Protein AF-A0A399YGB7-F1 (afdb_monomer)

Radius of gyration: 20.6 Å; Cα contacts (8 Å, |Δi|>4): 171; chains: 1; bounding box: 49×47×45 Å

Nearest PDB structures (foldseek):
  8xl0-assembly1_F  TM=8.457E-01  e=8.948E-04  Homo sapiens
  8xl2-assembly1_C  TM=8.527E-01  e=9.476E-04  Homo sapiens
  8xl2-assembly1_B  TM=8.527E-01  e=9.476E-04  Homo sapiens
  8xl0-assembly1_E  TM=8.367E-01  e=2.983E-03  Homo sapiens
  8xl0-assembly1_A  TM=8.367E-01  e=2.983E-03  Homo sapiens

pLDDT: mean 73.12, std 15.47, range [35.78, 93.06]

Secondary structure (DSSP, 8-state):
-EEEEEETTEEEEEEEEEETTEEEEEETTEEEEEEEEEEETTEEEEEETTEEEEEEEEEETTEEEEEETTEEEEEEEE-SS------S--------S----SS----------

Structure (mmCIF, N/CA/C/O backbone):
data_AF-A0A399YGB7-F1
#
_entry.id   AF-A0A399YGB7-F1
#
loop_
_atom_site.group_PDB
_atom_site.id
_atom_site.type_symbol
_atom_site.label_atom_id
_atom_site.label_alt_id
_atom_site.label_comp_id
_atom_site.label_asym_id
_atom_site.label_entity_id
_atom_site.label_seq_id
_atom_site.pdbx_PDB_ins_code
_atom_site.Cartn_x
_atom_site.Cartn_y
_atom_site.Cartn_z
_atom_site.occupancy
_atom_site.B_iso_or_equiv
_atom_site.auth_seq_id
_atom_site.auth_comp_id
_atom_site.auth_asym_id
_atom_site.auth_atom_id
_atom_site.pdbx_PDB_model_num
ATOM 1 N N . MET A 1 1 ? -5.957 16.908 4.161 1.00 64.44 1 MET A N 1
ATOM 2 C CA . MET A 1 1 ? -5.196 16.649 2.911 1.00 64.44 1 MET A CA 1
ATOM 3 C C . MET A 1 1 ? -5.975 15.667 2.046 1.00 64.44 1 MET A C 1
ATOM 5 O O . MET A 1 1 ? -6.398 14.648 2.562 1.00 64.44 1 MET A O 1
ATOM 9 N N .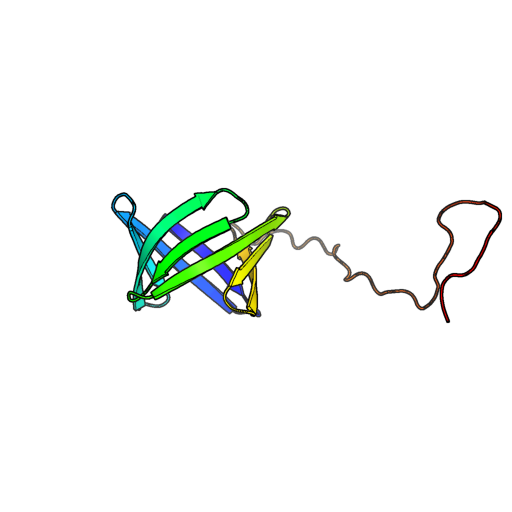 LYS A 1 2 ? -6.180 15.945 0.753 1.00 66.38 2 LYS A N 1
ATOM 10 C CA . LYS A 1 2 ? -6.939 15.067 -0.159 1.00 66.38 2 LYS A CA 1
ATOM 11 C C . LYS A 1 2 ? -5.980 14.224 -1.006 1.00 66.38 2 LYS A C 1
ATOM 13 O O . LYS A 1 2 ? -5.057 14.769 -1.608 1.00 66.38 2 LYS A O 1
ATOM 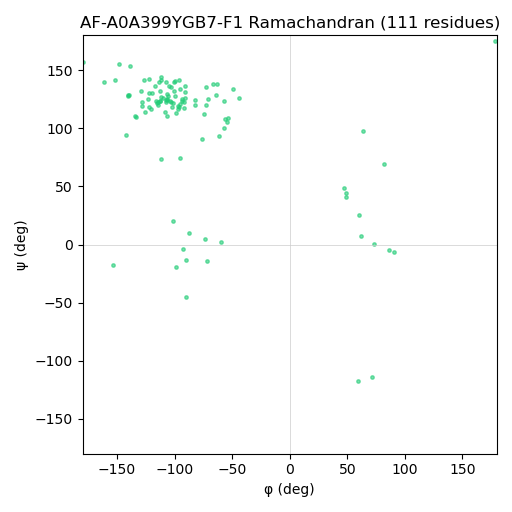18 N N . LEU A 1 3 ? -6.176 12.911 -1.028 1.00 70.06 3 LEU A N 1
ATOM 19 C CA . LEU A 1 3 ? -5.373 11.936 -1.764 1.00 70.06 3 LEU A CA 1
ATOM 20 C C . LEU A 1 3 ? -6.276 11.163 -2.725 1.00 70.06 3 LEU A C 1
ATOM 22 O O . LEU A 1 3 ? -7.410 10.845 -2.385 1.00 70.06 3 LEU A O 1
ATOM 26 N N . VAL A 1 4 ? -5.778 10.852 -3.918 1.00 69.31 4 VAL A N 1
ATOM 27 C CA . VAL A 1 4 ? -6.509 10.051 -4.905 1.00 69.31 4 VAL A CA 1
ATOM 28 C C . VAL A 1 4 ? -5.647 8.849 -5.262 1.00 69.31 4 VAL A C 1
ATOM 30 O O . VAL A 1 4 ? -4.478 9.006 -5.624 1.00 69.31 4 VAL A O 1
ATOM 33 N N . TYR A 1 5 ? -6.209 7.653 -5.122 1.00 67.62 5 TYR A N 1
ATOM 34 C CA . TYR A 1 5 ? -5.539 6.399 -5.453 1.00 67.62 5 TYR A CA 1
ATOM 35 C C . TYR A 1 5 ? -6.397 5.573 -6.400 1.00 67.62 5 TYR A C 1
ATOM 37 O O . TYR A 1 5 ? -7.616 5.525 -6.257 1.00 67.62 5 TYR A O 1
ATOM 45 N N . ALA A 1 6 ? -5.752 4.905 -7.352 1.00 68.12 6 ALA A N 1
ATOM 46 C CA . ALA A 1 6 ? -6.396 3.918 -8.206 1.00 68.12 6 ALA A CA 1
ATOM 47 C C . ALA A 1 6 ?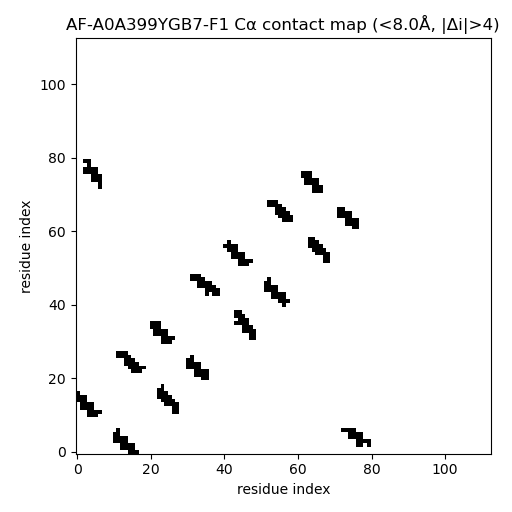 -6.084 2.501 -7.701 1.00 68.12 6 ALA A C 1
ATOM 49 O O . ALA A 1 6 ? -4.925 2.182 -7.423 1.00 68.12 6 ALA A O 1
ATOM 50 N N . HIS A 1 7 ? -7.118 1.663 -7.594 1.00 66.88 7 HIS A N 1
ATOM 51 C CA . HIS A 1 7 ? -7.029 0.238 -7.267 1.00 66.88 7 HIS A CA 1
ATOM 52 C C . HIS A 1 7 ? -8.047 -0.532 -8.122 1.00 66.88 7 HIS A C 1
ATOM 54 O O . HIS A 1 7 ? -9.217 -0.158 -8.157 1.00 66.88 7 HIS A O 1
ATOM 60 N N . ASN A 1 8 ? -7.619 -1.584 -8.831 1.00 63.94 8 ASN A N 1
ATOM 61 C CA . ASN A 1 8 ? -8.470 -2.398 -9.720 1.00 63.94 8 ASN A CA 1
ATOM 62 C C . ASN A 1 8 ? -9.360 -1.574 -10.680 1.00 63.94 8 ASN A C 1
ATOM 64 O O . ASN A 1 8 ? -10.563 -1.801 -10.768 1.00 63.94 8 ASN A O 1
ATOM 68 N N . ALA A 1 9 ? -8.776 -0.587 -11.371 1.00 65.19 9 ALA A N 1
ATOM 69 C CA . ALA A 1 9 ? -9.470 0.345 -12.278 1.00 65.19 9 ALA A CA 1
ATOM 70 C C . ALA A 1 9 ? -10.548 1.248 -11.631 1.00 65.19 9 ALA A C 1
ATOM 72 O O . ALA A 1 9 ? -11.220 2.003 -12.330 1.00 65.19 9 ALA A O 1
ATOM 73 N N . GLN A 1 10 ? -10.674 1.244 -10.301 1.00 66.12 10 GLN A N 1
ATOM 74 C CA . GLN A 1 10 ? -11.541 2.151 -9.555 1.00 66.12 10 GLN A CA 1
ATOM 75 C C . GLN A 1 10 ? -10.713 3.235 -8.865 1.00 66.12 10 GLN A C 1
ATOM 77 O O . GLN A 1 10 ? -9.651 2.973 -8.296 1.00 66.12 10 GLN A O 1
ATOM 82 N N . THR A 1 11 ? -11.193 4.475 -8.937 1.00 69.81 11 THR A N 1
ATOM 83 C CA . THR A 1 11 ? -10.535 5.628 -8.318 1.00 69.81 11 THR A CA 1
ATOM 84 C C . THR A 1 11 ? -11.169 5.921 -6.967 1.00 69.81 11 THR A C 1
ATOM 86 O O . THR A 1 11 ? -12.349 6.252 -6.882 1.00 69.81 11 THR A O 1
ATOM 89 N N . TYR A 1 12 ? -10.363 5.843 -5.914 1.00 70.69 12 TYR A N 1
ATOM 90 C CA . TYR A 1 12 ? -10.749 6.143 -4.546 1.00 70.69 12 TYR A CA 1
ATOM 91 C C . TYR A 1 12 ? -10.197 7.509 -4.154 1.00 70.69 12 TYR A C 1
ATOM 93 O O . TYR A 1 12 ? -8.993 7.766 -4.218 1.00 70.69 12 TYR A O 1
ATOM 101 N N . THR A 1 13 ? -11.096 8.399 -3.746 1.00 71.75 13 THR A N 1
ATOM 102 C CA . THR A 1 13 ? -10.727 9.692 -3.171 1.00 71.75 13 THR A CA 1
ATOM 103 C C . THR A 1 13 ? -10.743 9.562 -1.658 1.00 71.75 13 THR A C 1
ATOM 105 O O . THR A 1 13 ? -11.790 9.284 -1.082 1.00 71.75 13 THR A O 1
ATOM 108 N N . LEU A 1 14 ? -9.590 9.775 -1.030 1.00 71.94 14 LEU A N 1
ATOM 109 C CA . LEU A 1 14 ? -9.430 9.771 0.416 1.00 71.94 14 LEU A CA 1
ATOM 110 C C . LEU A 1 14 ? -9.235 11.203 0.912 1.00 71.94 14 LEU A C 1
ATOM 112 O O . LEU A 1 14 ? -8.315 11.903 0.473 1.00 71.94 14 LEU A O 1
ATOM 116 N N . ALA A 1 15 ? -10.071 11.644 1.845 1.00 70.94 15 ALA A N 1
ATOM 117 C CA . ALA A 1 15 ? -9.774 12.827 2.641 1.00 70.94 15 ALA A CA 1
ATOM 118 C C . ALA A 1 15 ? -9.059 12.375 3.917 1.00 70.94 15 ALA A C 1
ATOM 120 O O . ALA A 1 15 ? -9.598 11.597 4.690 1.00 70.94 15 ALA A O 1
ATOM 121 N N . LEU A 1 16 ? -7.817 12.817 4.093 1.00 72.06 16 LEU A N 1
ATOM 122 C CA . LEU A 1 16 ? -6.980 12.495 5.240 1.00 72.06 16 LEU A CA 1
ATOM 123 C C . LEU A 1 16 ? -6.842 13.729 6.129 1.00 72.06 16 LEU A C 1
ATOM 125 O O . LEU A 1 16 ? -6.207 14.711 5.729 1.00 72.06 16 LEU A O 1
ATOM 129 N N . GLU A 1 17 ? -7.381 13.679 7.334 1.00 72.31 17 GLU A N 1
ATOM 130 C CA . GLU A 1 17 ? -7.159 14.686 8.365 1.00 72.31 17 GLU A CA 1
ATOM 131 C C . GLU A 1 17 ? -6.234 14.118 9.435 1.00 72.31 17 GLU A C 1
ATOM 133 O O . GLU A 1 17 ? -6.411 13.002 9.919 1.00 72.31 17 GLU A O 1
ATOM 138 N N . ARG A 1 18 ? -5.178 14.864 9.764 1.00 69.31 18 ARG A N 1
ATOM 139 C CA . ARG A 1 18 ? -4.223 14.455 10.791 1.00 69.31 18 ARG A CA 1
ATOM 140 C C . ARG A 1 18 ? -4.599 15.139 12.099 1.00 69.31 18 ARG A C 1
ATOM 142 O O . ARG A 1 18 ? -4.500 16.358 12.195 1.00 69.31 18 ARG A O 1
ATOM 149 N N . ALA A 1 19 ? -4.959 14.348 13.100 1.00 68.38 19 ALA A N 1
ATOM 150 C CA . ALA A 1 19 ? -5.227 14.770 14.468 1.00 68.38 19 ALA A CA 1
ATOM 151 C C . ALA A 1 19 ? -4.123 14.218 15.392 1.00 68.38 19 ALA A C 1
ATOM 153 O O . ALA A 1 19 ? -4.312 13.240 16.119 1.00 68.38 19 ALA A O 1
ATOM 154 N N . GLY A 1 20 ? -2.928 14.818 15.316 1.00 69.94 20 GLY A N 1
ATOM 155 C CA . GLY A 1 20 ? -1.735 14.356 16.042 1.00 69.94 20 GLY A CA 1
ATOM 156 C C . GLY A 1 20 ? -1.172 13.049 15.470 1.00 69.94 20 GLY A C 1
ATOM 157 O O . GLY A 1 20 ? -0.710 13.027 14.323 1.00 69.94 20 GLY A O 1
ATOM 158 N N . ASP A 1 21 ? -1.233 11.976 16.265 1.00 66.12 21 ASP A N 1
ATOM 159 C CA . ASP A 1 21 ? -0.848 10.601 15.881 1.00 66.12 21 ASP A CA 1
ATOM 160 C C . ASP A 1 21 ? -2.029 9.774 15.343 1.00 66.12 21 ASP A C 1
ATOM 162 O O . ASP A 1 21 ? -1.873 8.637 14.888 1.00 66.12 21 ASP A O 1
ATOM 166 N N . ASN A 1 22 ? -3.227 10.364 15.375 1.00 68.44 22 ASN A N 1
ATOM 167 C CA . ASN A 1 22 ? -4.422 9.808 14.769 1.00 68.44 22 ASN A CA 1
ATOM 168 C C . ASN A 1 22 ? -4.628 10.406 13.377 1.00 68.44 22 ASN A C 1
ATOM 170 O O . ASN A 1 22 ? -4.426 11.598 13.144 1.00 68.44 22 ASN A O 1
ATOM 174 N N . PHE A 1 23 ? -5.079 9.564 12.463 1.00 75.62 23 PHE A N 1
ATOM 175 C CA . PHE A 1 23 ? -5.501 9.925 11.126 1.00 75.62 23 PHE A CA 1
ATOM 176 C C . PHE A 1 23 ? -6.987 9.617 10.997 1.00 75.62 23 PHE A C 1
ATOM 178 O O . PHE A 1 23 ? -7.421 8.484 11.204 1.00 75.62 23 PHE A O 1
ATOM 185 N N . GLU A 1 24 ? -7.770 10.625 10.650 1.00 74.88 24 GLU A N 1
ATOM 186 C CA . GLU A 1 24 ? -9.140 10.432 10.200 1.00 74.88 24 GLU A CA 1
ATOM 187 C C . GLU A 1 24 ? -9.127 10.340 8.678 1.00 74.88 24 GLU A C 1
ATOM 189 O O . GLU A 1 24 ? -8.583 11.200 7.982 1.00 74.88 24 GLU A O 1
ATOM 194 N N . ILE A 1 25 ? -9.654 9.234 8.170 1.00 77.69 25 ILE A N 1
ATOM 195 C CA . ILE A 1 25 ? -9.711 8.912 6.753 1.00 77.69 25 ILE A CA 1
ATOM 196 C C . ILE A 1 25 ? -11.182 8.893 6.360 1.00 77.69 25 ILE A C 1
ATOM 198 O O . ILE A 1 25 ? -11.942 8.091 6.887 1.00 77.69 25 ILE A O 1
ATOM 202 N N . GLU A 1 26 ? -11.593 9.737 5.425 1.00 71.06 26 GLU A N 1
ATOM 203 C CA . GLU A 1 26 ? -12.921 9.661 4.821 1.00 71.06 26 GLU A CA 1
ATOM 204 C C . GLU A 1 26 ? -12.810 9.058 3.417 1.00 71.06 26 GLU A C 1
ATOM 206 O O . GLU A 1 26 ? -12.064 9.572 2.575 1.00 71.06 26 GLU A O 1
ATOM 211 N N . ILE A 1 27 ? -13.532 7.962 3.168 1.00 72.25 27 ILE A N 1
ATOM 212 C CA . ILE A 1 27 ? -13.596 7.271 1.873 1.00 72.25 27 ILE A CA 1
ATOM 213 C C . ILE A 1 27 ? -15.069 7.156 1.483 1.00 72.25 27 ILE A C 1
ATOM 215 O O . ILE A 1 27 ? -15.837 6.480 2.155 1.00 72.25 27 ILE A O 1
ATOM 219 N N . GLY A 1 28 ? -15.487 7.830 0.408 1.00 65.44 28 GLY A N 1
ATOM 220 C CA . GLY A 1 28 ? -16.866 7.720 -0.094 1.00 65.44 28 GLY A CA 1
ATOM 221 C C . GLY A 1 28 ? -17.959 8.155 0.898 1.00 65.44 28 GLY A C 1
ATOM 222 O O . GLY A 1 28 ? -19.080 7.673 0.795 1.00 65.44 28 GLY A O 1
ATOM 223 N N . GLY A 1 29 ? -17.639 9.041 1.851 1.00 68.50 29 GLY A N 1
ATOM 224 C CA . GLY A 1 29 ? -18.546 9.491 2.917 1.00 68.50 29 GLY A CA 1
ATOM 225 C C . GLY A 1 29 ? -18.494 8.650 4.198 1.00 68.50 29 GLY A C 1
ATOM 226 O O . GLY A 1 29 ? -19.092 9.034 5.202 1.00 68.50 29 GLY A O 1
ATOM 227 N N . GLU A 1 30 ? -17.756 7.538 4.205 1.00 72.50 30 GLU A N 1
ATOM 228 C CA . GLU A 1 30 ? -17.516 6.736 5.403 1.00 72.50 30 GLU A CA 1
ATOM 229 C C . GLU A 1 30 ? -16.244 7.217 6.110 1.00 72.50 30 GLU A C 1
ATOM 231 O O . GLU A 1 30 ? -15.175 7.318 5.500 1.00 72.50 30 GLU A O 1
ATOM 236 N N . ARG A 1 31 ? -16.360 7.535 7.405 1.00 76.25 31 ARG A N 1
ATOM 237 C CA . ARG A 1 31 ? -15.242 8.002 8.232 1.00 76.25 31 ARG A CA 1
ATOM 238 C C . ARG A 1 31 ? -14.622 6.845 8.999 1.00 76.25 31 ARG A C 1
ATOM 240 O O . ARG A 1 31 ? -15.263 6.198 9.820 1.00 76.25 31 ARG A O 1
ATOM 247 N N . ALA A 1 32 ? -13.339 6.639 8.760 1.00 78.38 32 ALA A N 1
ATOM 248 C CA . ALA A 1 32 ? -12.490 5.644 9.380 1.00 78.38 32 ALA A CA 1
ATOM 249 C C . ALA A 1 32 ? -11.438 6.338 10.251 1.00 78.38 32 ALA A C 1
ATOM 251 O O . ALA A 1 32 ? -10.646 7.144 9.763 1.00 78.38 32 ALA A O 1
ATOM 252 N N . ARG A 1 33 ? -11.382 5.995 11.541 1.00 79.56 33 ARG A N 1
ATOM 253 C CA . ARG A 1 33 ? -10.306 6.452 12.427 1.00 79.56 33 ARG A CA 1
ATOM 254 C C . ARG A 1 33 ? -9.180 5.425 12.435 1.00 79.56 33 ARG A C 1
ATOM 256 O O . ARG A 1 33 ? -9.397 4.261 12.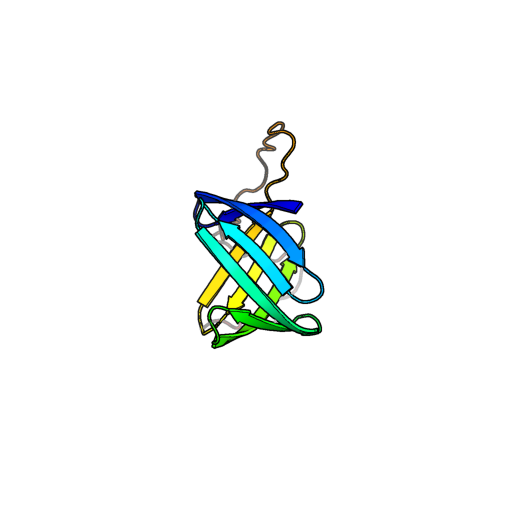772 1.00 79.56 33 ARG A O 1
ATOM 263 N N . VAL A 1 34 ? -7.984 5.870 12.074 1.00 84.56 34 VAL A N 1
ATOM 264 C CA . VAL A 1 34 ? -6.761 5.068 12.050 1.00 84.56 34 VAL A CA 1
ATOM 265 C C . VAL A 1 34 ? -5.746 5.690 12.997 1.00 84.56 34 VAL A C 1
ATOM 267 O O . VAL A 1 34 ? -5.484 6.885 12.927 1.00 84.56 34 VAL A O 1
ATOM 270 N N . GLN A 1 35 ? -5.142 4.899 13.874 1.00 86.06 35 GLN A N 1
ATOM 271 C CA . GLN A 1 35 ? -4.058 5.365 14.740 1.00 86.06 35 GLN A CA 1
ATOM 272 C C . GLN A 1 35 ? -2.758 4.695 14.326 1.00 86.06 35 GLN A C 1
ATOM 274 O O . GLN A 1 35 ? -2.690 3.469 14.245 1.00 86.06 35 GLN A O 1
ATOM 279 N N . VAL A 1 36 ? -1.710 5.479 14.080 1.00 86.06 36 VAL A N 1
ATOM 280 C CA . VAL A 1 36 ? -0.388 4.910 13.802 1.00 86.06 36 VAL A CA 1
ATOM 281 C C . VAL A 1 36 ? 0.278 4.578 15.132 1.00 86.06 36 VAL A C 1
ATOM 283 O O . VAL A 1 36 ? 0.472 5.452 15.968 1.00 86.06 36 VAL A O 1
ATOM 286 N N . ILE A 1 37 ? 0.609 3.302 15.330 1.00 88.50 37 ILE A N 1
ATOM 287 C CA . ILE A 1 37 ? 1.270 2.806 16.546 1.00 88.50 37 ILE A CA 1
ATOM 288 C C . ILE A 1 37 ? 2.786 2.867 16.370 1.00 88.50 37 ILE A C 1
ATOM 290 O O . ILE A 1 37 ? 3.505 3.299 17.265 1.00 88.50 37 ILE A O 1
ATOM 294 N N . ALA A 1 38 ? 3.283 2.425 15.213 1.00 85.44 38 ALA A N 1
ATOM 295 C CA . ALA A 1 38 ? 4.703 2.457 14.896 1.00 85.44 38 ALA A CA 1
ATOM 296 C C . ALA A 1 38 ? 4.922 2.565 13.388 1.00 85.44 38 ALA A C 1
ATOM 298 O O . ALA A 1 38 ? 4.233 1.922 12.594 1.00 85.44 38 ALA A O 1
ATOM 299 N N . PHE A 1 39 ? 5.929 3.337 12.992 1.00 84.94 39 PHE A N 1
ATOM 300 C CA . PHE A 1 39 ? 6.340 3.463 11.602 1.00 84.94 39 PHE A CA 1
ATOM 301 C C . PHE A 1 39 ? 7.859 3.345 11.501 1.00 84.94 39 PHE A C 1
ATOM 303 O O . PHE A 1 39 ? 8.591 4.227 11.944 1.00 84.94 39 PHE A O 1
ATOM 310 N N . ALA A 1 40 ? 8.320 2.235 10.930 1.00 85.00 40 ALA A N 1
ATOM 311 C CA . ALA A 1 40 ? 9.728 1.935 10.710 1.00 85.00 40 ALA A CA 1
ATOM 312 C C . ALA A 1 40 ? 9.855 1.233 9.352 1.00 85.00 40 ALA A C 1
ATOM 314 O O . ALA A 1 40 ? 9.651 0.019 9.283 1.00 85.00 40 ALA A O 1
ATOM 315 N N . PRO A 1 41 ? 10.129 1.971 8.259 1.00 79.75 41 PRO A N 1
ATOM 316 C CA . PRO A 1 41 ? 10.145 1.413 6.912 1.00 79.75 41 PRO A CA 1
ATOM 317 C C . PRO A 1 41 ? 10.984 0.125 6.813 1.00 79.75 41 PRO A C 1
ATOM 319 O O . PRO A 1 41 ? 12.100 0.095 7.331 1.00 79.75 41 PRO A O 1
ATOM 322 N N . PRO A 1 42 ? 10.476 -0.939 6.159 1.00 84.31 42 PRO A N 1
ATOM 323 C CA . PRO A 1 42 ? 9.234 -1.002 5.375 1.00 84.31 42 PRO A CA 1
ATOM 324 C C . PRO A 1 42 ? 7.968 -1.347 6.190 1.00 84.31 42 PRO A C 1
ATOM 326 O O . PRO A 1 42 ? 6.928 -1.631 5.602 1.00 84.31 42 PRO A O 1
ATOM 329 N N . ARG A 1 43 ? 8.029 -1.368 7.525 1.00 90.81 43 ARG A N 1
ATOM 330 C CA . ARG A 1 43 ? 6.939 -1.787 8.417 1.00 90.81 43 ARG A CA 1
ATOM 331 C C . ARG A 1 43 ? 6.100 -0.604 8.914 1.00 90.81 43 ARG A C 1
ATOM 333 O O . ARG A 1 43 ? 6.630 0.401 9.389 1.00 90.81 43 ARG A O 1
ATOM 340 N N . LEU A 1 44 ? 4.781 -0.755 8.861 1.00 89.12 44 LEU A N 1
ATOM 341 C CA . LEU A 1 44 ? 3.795 0.177 9.402 1.00 89.12 44 LEU A CA 1
ATOM 342 C C . LEU A 1 44 ? 2.819 -0.603 10.287 1.00 89.12 44 LEU A C 1
ATOM 344 O O . LEU A 1 44 ? 2.114 -1.483 9.803 1.00 89.12 44 LEU A O 1
ATOM 348 N N . VAL A 1 45 ? 2.756 -0.259 11.570 1.00 89.44 45 VAL A N 1
ATOM 349 C CA . VAL A 1 45 ? 1.796 -0.824 12.521 1.00 89.44 45 VAL A CA 1
ATOM 350 C C . VAL A 1 45 ? 0.755 0.238 12.838 1.00 89.44 45 VAL A C 1
ATOM 352 O O . VAL A 1 45 ? 1.094 1.331 13.298 1.00 89.44 45 VAL A O 1
ATOM 355 N N . PHE A 1 46 ? -0.512 -0.077 12.601 1.00 89.31 46 PHE A N 1
ATOM 356 C CA . PHE A 1 46 ? -1.622 0.840 12.842 1.00 89.31 46 PHE A CA 1
ATOM 357 C C . PHE A 1 46 ? -2.810 0.116 13.468 1.00 89.31 46 PHE A C 1
ATOM 359 O O . PHE A 1 46 ? -2.975 -1.087 13.280 1.00 89.31 46 PHE A O 1
ATOM 366 N N . SER A 1 47 ? -3.644 0.840 14.211 1.00 88.88 47 SER A N 1
ATOM 367 C CA . SER A 1 47 ? -4.950 0.346 14.636 1.00 88.88 47 SER A CA 1
ATOM 368 C C . SER A 1 47 ? -6.057 0.921 13.759 1.00 88.88 47 SER A C 1
ATOM 370 O O . SER A 1 47 ? -6.031 2.092 13.378 1.00 88.88 47 SER A O 1
ATOM 372 N N . TYR A 1 48 ? -7.026 0.079 13.424 1.00 84.75 48 TYR A N 1
ATOM 373 C CA . TYR A 1 48 ? -8.242 0.443 12.709 1.00 84.75 48 TYR A CA 1
ATOM 374 C C . TYR A 1 48 ? -9.413 -0.343 13.309 1.00 84.75 48 TYR A C 1
ATOM 376 O O . TYR A 1 48 ? -9.316 -1.558 13.491 1.00 84.75 48 TYR A O 1
ATOM 384 N N . ASN A 1 49 ? -10.495 0.350 13.681 1.00 83.19 49 ASN A N 1
ATOM 385 C CA . ASN A 1 49 ? -11.651 -0.230 14.387 1.00 83.19 49 ASN A CA 1
ATOM 386 C C . ASN A 1 49 ? -11.261 -1.089 15.611 1.00 83.19 49 ASN A C 1
ATOM 388 O O . ASN A 1 49 ? -11.797 -2.174 15.827 1.00 83.19 49 ASN A O 1
ATOM 392 N N . GLY A 1 50 ? -10.271 -0.633 16.387 1.00 83.06 50 GLY A N 1
ATOM 393 C CA . GLY A 1 50 ? -9.777 -1.339 17.577 1.00 83.06 50 GLY A CA 1
ATOM 394 C C . GLY A 1 50 ? -8.932 -2.590 17.297 1.00 83.06 50 GLY A C 1
ATOM 395 O O . GLY A 1 50 ? -8.460 -3.220 18.239 1.00 83.06 50 GLY A O 1
ATOM 396 N N . LYS A 1 51 ? -8.700 -2.952 16.028 1.00 86.31 51 LYS A N 1
ATOM 397 C CA . LYS A 1 51 ? -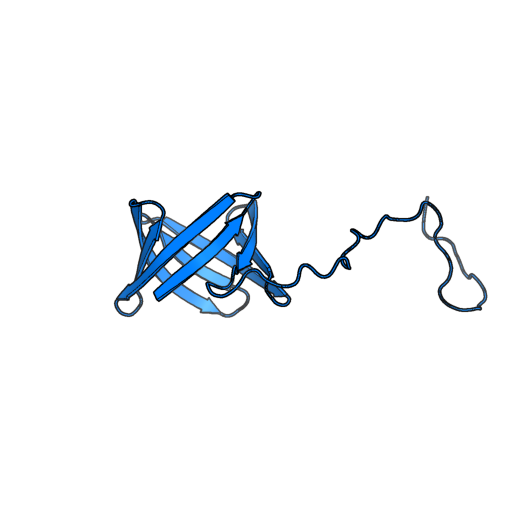7.812 -4.053 15.631 1.00 86.31 51 LYS A CA 1
ATOM 398 C C . LYS A 1 51 ? -6.459 -3.513 15.193 1.00 86.31 51 LYS A C 1
ATOM 400 O O . LYS A 1 51 ? -6.397 -2.496 14.510 1.00 86.31 51 LYS A O 1
ATOM 405 N N . ILE A 1 52 ? -5.387 -4.207 15.565 1.00 90.25 52 ILE A N 1
ATOM 406 C CA . ILE A 1 52 ? -4.019 -3.861 15.166 1.00 90.25 52 ILE A CA 1
ATOM 407 C C . ILE A 1 52 ? -3.673 -4.597 13.872 1.00 90.25 52 ILE A C 1
ATOM 409 O O . ILE A 1 52 ? -3.857 -5.809 13.763 1.00 90.25 52 ILE A O 1
ATOM 413 N N . PHE A 1 53 ? -3.145 -3.854 12.909 1.00 88.94 53 PHE A N 1
ATOM 414 C CA . PHE A 1 53 ? -2.684 -4.348 11.623 1.00 88.94 53 PHE A CA 1
ATOM 415 C C . PHE A 1 53 ? -1.1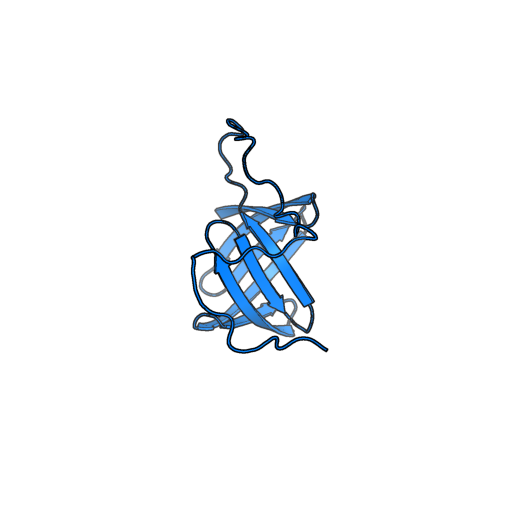81 -4.101 11.487 1.00 88.94 53 PHE A C 1
ATOM 417 O O . PHE A 1 53 ? -0.682 -3.023 11.812 1.00 88.94 53 PHE A O 1
ATOM 424 N N . ASP A 1 54 ? -0.469 -5.114 10.993 1.00 91.38 54 ASP A N 1
ATOM 425 C CA . ASP A 1 54 ? 0.943 -5.037 10.619 1.00 91.38 54 ASP A CA 1
ATOM 426 C C . ASP A 1 54 ? 1.033 -5.044 9.092 1.00 91.38 54 ASP A C 1
ATOM 428 O O . ASP A 1 54 ? 0.690 -6.035 8.439 1.00 91.38 54 ASP A O 1
ATOM 432 N N . ALA A 1 55 ? 1.427 -3.906 8.532 1.00 90.12 55 ALA A N 1
ATOM 433 C CA . ALA A 1 55 ? 1.556 -3.695 7.105 1.00 90.12 55 ALA A CA 1
ATOM 434 C C . ALA A 1 55 ? 3.023 -3.629 6.693 1.00 90.12 55 ALA A C 1
ATOM 436 O O . ALA A 1 55 ? 3.847 -2.974 7.338 1.00 90.12 55 ALA A O 1
ATOM 437 N N . ARG A 1 56 ? 3.336 -4.234 5.547 1.00 90.44 56 ARG A N 1
ATOM 438 C CA . ARG A 1 56 ? 4.607 -4.014 4.849 1.00 90.44 56 ARG A CA 1
ATOM 439 C C . ARG A 1 56 ? 4.363 -3.170 3.616 1.00 90.44 56 ARG A C 1
ATOM 441 O O . ARG A 1 56 ? 3.538 -3.527 2.779 1.00 90.44 56 ARG A O 1
ATOM 448 N N . VAL A 1 57 ? 5.084 -2.063 3.511 1.00 88.69 57 VAL A N 1
ATOM 449 C CA . VAL A 1 57 ? 4.949 -1.102 2.421 1.00 88.69 57 VAL A CA 1
ATOM 450 C C . VAL A 1 57 ? 6.237 -1.076 1.612 1.00 88.69 57 VAL A C 1
ATOM 452 O O . VAL A 1 57 ? 7.308 -0.769 2.135 1.00 88.69 57 VAL A O 1
ATOM 455 N N . ALA A 1 58 ? 6.121 -1.365 0.322 1.00 86.81 58 ALA A N 1
ATOM 456 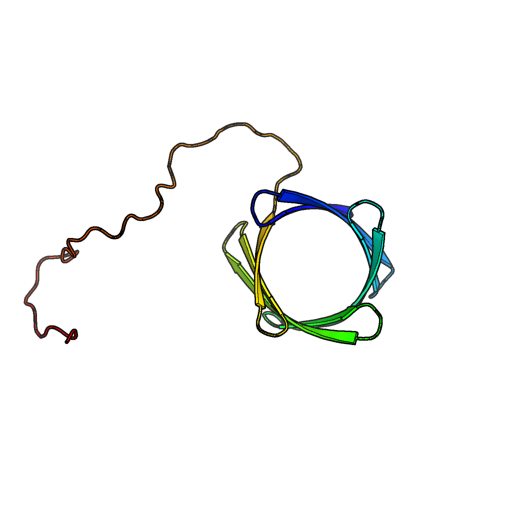C CA . ALA A 1 58 ? 7.178 -1.169 -0.659 1.00 86.81 58 ALA A CA 1
ATOM 457 C C . ALA A 1 58 ? 6.771 -0.058 -1.631 1.00 86.81 58 ALA A C 1
ATOM 459 O O . ALA A 1 58 ? 5.600 0.074 -1.988 1.00 86.81 58 ALA A O 1
ATOM 460 N N . ARG A 1 59 ? 7.736 0.747 -2.078 1.00 84.62 59 ARG A N 1
ATOM 461 C CA . ARG A 1 59 ? 7.495 1.848 -3.016 1.00 84.62 59 ARG A CA 1
ATOM 462 C C . ARG A 1 59 ? 8.465 1.765 -4.185 1.00 84.62 59 ARG A C 1
ATOM 464 O O . ARG A 1 59 ? 9.669 1.682 -3.969 1.00 84.62 59 ARG A O 1
ATOM 471 N N . ALA A 1 60 ? 7.943 1.880 -5.405 1.00 80.00 60 ALA A N 1
ATOM 472 C CA . ALA A 1 60 ? 8.738 2.128 -6.605 1.00 80.00 60 ALA A CA 1
ATOM 473 C C . ALA A 1 60 ? 8.063 3.226 -7.440 1.00 80.00 60 ALA A C 1
ATOM 475 O O . ALA A 1 60 ? 6.970 3.050 -7.981 1.00 80.00 60 ALA A O 1
ATOM 476 N N . GLY A 1 61 ? 8.697 4.400 -7.509 1.00 80.88 61 GLY A N 1
ATOM 477 C CA . GLY A 1 61 ? 8.142 5.569 -8.196 1.00 80.88 61 GLY A CA 1
ATOM 478 C C . GLY A 1 61 ? 6.789 6.016 -7.617 1.00 80.88 61 GLY A C 1
ATOM 479 O O . GLY A 1 61 ? 6.705 6.432 -6.453 1.00 80.88 61 GLY A O 1
ATOM 480 N N . LYS A 1 62 ? 5.740 5.954 -8.453 1.00 77.00 62 LYS A N 1
ATOM 481 C CA . LYS A 1 62 ? 4.344 6.312 -8.120 1.00 77.00 62 LYS A CA 1
ATOM 482 C C . LYS A 1 62 ? 3.518 5.134 -7.579 1.00 77.00 62 LYS A C 1
ATOM 484 O O . LYS A 1 62 ? 2.452 5.359 -7.000 1.00 77.00 62 LYS A O 1
ATOM 489 N N . LYS A 1 63 ? 4.023 3.903 -7.721 1.00 80.12 63 LYS A N 1
ATOM 490 C CA . LYS A 1 63 ? 3.369 2.680 -7.247 1.00 80.12 63 LYS A CA 1
ATOM 491 C C . LYS A 1 63 ? 3.809 2.343 -5.826 1.00 80.12 63 LYS A C 1
ATOM 493 O O . LYS A 1 63 ? 4.990 2.430 -5.479 1.00 80.12 63 LYS A O 1
ATOM 498 N N . HIS A 1 64 ? 2.833 1.966 -5.015 1.00 83.19 64 HIS A N 1
ATOM 499 C CA . HIS A 1 64 ? 3.005 1.494 -3.651 1.00 83.19 64 HIS A CA 1
ATOM 500 C C . HIS A 1 64 ? 2.388 0.103 -3.556 1.00 83.19 64 HIS A C 1
ATOM 502 O O . HIS A 1 64 ? 1.247 -0.093 -3.962 1.00 83.19 64 HIS A O 1
ATOM 508 N N . TRP A 1 65 ? 3.127 -0.852 -3.009 1.00 86.38 65 TRP A N 1
ATOM 509 C CA . TRP A 1 65 ? 2.596 -2.162 -2.661 1.00 86.38 65 TRP A CA 1
ATOM 510 C C . TRP A 1 65 ? 2.448 -2.233 -1.157 1.00 86.38 65 TRP A C 1
ATOM 512 O O . TRP A 1 65 ? 3.391 -1.939 -0.422 1.00 86.38 65 TRP A O 1
ATOM 522 N N . VAL A 1 66 ? 1.260 -2.610 -0.712 1.00 87.69 66 VAL A N 1
ATOM 523 C CA . VAL A 1 66 ? 0.918 -2.742 0.696 1.00 87.69 66 VAL A CA 1
ATOM 524 C C . VAL A 1 66 ? 0.506 -4.185 0.931 1.00 87.69 66 VAL A C 1
ATOM 526 O O 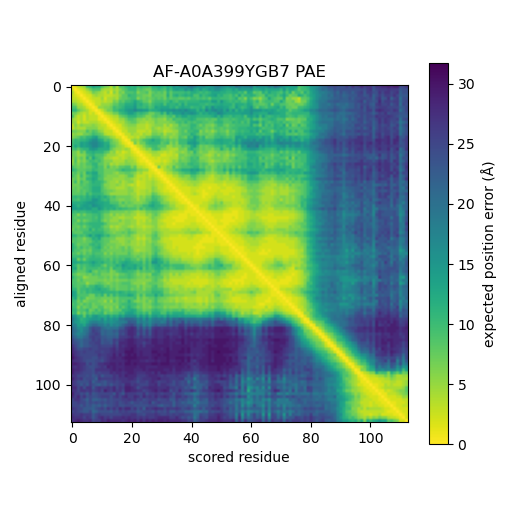. VAL A 1 66 ? -0.476 -4.651 0.364 1.00 87.69 66 VAL A O 1
ATOM 529 N N . TYR A 1 67 ? 1.266 -4.897 1.753 1.00 87.56 67 TYR A N 1
ATOM 530 C CA . TYR A 1 67 ? 0.931 -6.243 2.197 1.00 87.56 67 TYR A CA 1
ATOM 531 C C . TYR A 1 67 ? 0.366 -6.190 3.612 1.00 87.56 67 TYR A C 1
ATOM 533 O O . TYR A 1 67 ? 1.048 -5.715 4.523 1.00 87.56 67 TYR A O 1
ATOM 541 N N . ILE A 1 68 ? -0.861 -6.675 3.796 1.00 90.56 68 ILE A N 1
ATOM 542 C CA . ILE A 1 68 ? -1.561 -6.738 5.084 1.00 90.56 68 ILE A CA 1
ATOM 543 C C . ILE A 1 68 ? -2.292 -8.079 5.156 1.00 90.56 68 ILE A C 1
ATOM 545 O O . ILE A 1 68 ? -3.044 -8.421 4.249 1.00 90.56 68 ILE A O 1
ATOM 549 N N . GLN A 1 69 ? -2.092 -8.829 6.245 1.00 84.81 69 GLN A N 1
ATOM 550 C CA . GLN A 1 69 ? -2.865 -10.042 6.573 1.00 84.81 69 GLN A CA 1
ATOM 551 C C . GLN A 1 69 ? -3.016 -11.060 5.420 1.00 84.81 69 GLN A C 1
ATOM 553 O O . GLN A 1 69 ? -4.096 -11.595 5.191 1.00 84.81 69 GLN A O 1
ATOM 558 N N . GLY A 1 70 ? -1.937 -11.348 4.686 1.00 83.44 70 GLY A N 1
ATOM 559 C CA . GLY A 1 70 ? -1.961 -12.354 3.613 1.00 83.44 70 GLY A CA 1
ATOM 560 C C . GLY A 1 70 ? -2.419 -11.833 2.251 1.00 83.44 70 GLY A C 1
ATOM 561 O O . GLY A 1 70 ? -2.342 -12.571 1.274 1.00 83.44 70 GLY A O 1
ATOM 562 N N . ALA A 1 71 ? -2.835 -10.569 2.158 1.00 84.25 71 ALA A N 1
ATOM 563 C CA . ALA A 1 71 ? -3.217 -9.930 0.908 1.00 84.25 71 ALA A CA 1
ATOM 564 C C . ALA A 1 71 ? -2.219 -8.834 0.515 1.00 84.25 71 ALA A C 1
ATOM 566 O O . ALA A 1 71 ? -1.729 -8.079 1.359 1.00 84.25 71 ALA A O 1
ATOM 567 N N . THR A 1 72 ? -1.941 -8.736 -0.787 1.00 86.12 72 THR A N 1
ATOM 568 C CA . THR A 1 72 ? -1.108 -7.682 -1.377 1.00 86.12 72 THR A CA 1
ATOM 569 C C . THR A 1 72 ? -1.984 -6.752 -2.200 1.00 86.12 72 THR A C 1
ATOM 571 O O . THR A 1 72 ? -2.666 -7.189 -3.122 1.00 86.12 72 THR A O 1
ATOM 574 N N . PHE A 1 73 ? -1.910 -5.461 -1.902 1.00 82.38 73 PHE A N 1
ATOM 575 C CA . PHE A 1 73 ? -2.631 -4.404 -2.596 1.00 82.38 73 PHE A CA 1
ATOM 576 C C . PHE A 1 73 ? -1.639 -3.517 -3.341 1.00 82.38 73 PHE A C 1
ATOM 578 O O . PHE A 1 73 ? -0.636 -3.083 -2.771 1.00 82.38 73 PHE A O 1
ATOM 585 N N . ALA A 1 74 ? -1.916 -3.233 -4.612 1.00 81.25 74 ALA A N 1
ATOM 586 C CA . ALA A 1 74 ? -1.145 -2.285 -5.408 1.00 81.25 74 ALA A CA 1
ATOM 587 C C . ALA A 1 74 ? -1.915 -0.964 -5.508 1.00 81.25 74 ALA A C 1
ATOM 589 O O . ALA A 1 74 ? -3.027 -0.918 -6.026 1.00 81.25 74 ALA A O 1
ATOM 590 N N . LEU A 1 75 ? -1.317 0.108 -4.999 1.00 80.19 75 LEU A N 1
ATOM 591 C CA . LEU A 1 75 ? -1.874 1.452 -4.978 1.00 80.19 75 LEU A CA 1
ATOM 592 C C . LEU A 1 75 ? -1.044 2.349 -5.890 1.00 80.19 75 LEU A C 1
ATOM 594 O O . LEU A 1 75 ? 0.162 2.518 -5.694 1.00 80.19 75 LEU A O 1
ATOM 598 N N . GLU A 1 76 ? -1.693 2.974 -6.864 1.00 79.19 76 GLU A N 1
ATOM 599 C CA . GLU A 1 76 ? -1.067 3.992 -7.701 1.00 79.19 76 GLU A CA 1
ATOM 600 C C . GLU A 1 76 ? -1.607 5.369 -7.323 1.00 79.19 76 GLU A C 1
ATOM 602 O O . GLU A 1 76 ? -2.820 5.588 -7.287 1.00 79.19 76 GLU A O 1
ATOM 607 N N . ARG A 1 77 ? -0.707 6.296 -6.973 1.00 70.88 77 ARG A N 1
ATOM 608 C CA . ARG A 1 77 ? -1.097 7.659 -6.598 1.00 70.88 77 ARG A CA 1
ATOM 609 C C . ARG A 1 77 ? -1.484 8.427 -7.862 1.00 70.88 77 ARG A C 1
ATOM 611 O O . ARG A 1 77 ? -0.614 8.736 -8.674 1.00 70.88 77 ARG A O 1
ATOM 618 N N . ALA A 1 78 ? -2.761 8.769 -7.999 1.00 61.03 78 ALA A N 1
ATOM 619 C CA . ALA A 1 78 ? -3.238 9.642 -9.063 1.00 61.03 78 ALA A CA 1
ATOM 620 C C . ALA A 1 78 ? -2.992 11.103 -8.651 1.00 61.03 78 ALA A C 1
ATOM 622 O O . ALA A 1 78 ? -3.397 11.541 -7.571 1.00 61.03 78 ALA A O 1
ATOM 623 N N . GLU A 1 79 ? -2.274 11.866 -9.475 1.00 54.12 79 GLU A N 1
ATOM 624 C CA . GLU A 1 79 ? -2.084 13.295 -9.223 1.00 54.12 79 GLU A CA 1
ATOM 625 C C . GLU A 1 79 ? -3.384 14.059 -9.505 1.00 54.12 79 GLU A C 1
ATOM 627 O O . GLU A 1 79 ? -4.050 13.847 -10.513 1.00 54.12 79 GLU A O 1
ATOM 632 N N . LEU A 1 80 ? -3.742 14.980 -8.605 1.00 48.62 80 LEU A N 1
ATOM 633 C CA . LEU A 1 80 ? -4.965 15.792 -8.681 1.00 48.62 80 LEU A CA 1
ATOM 634 C C . LEU A 1 80 ? -4.894 16.900 -9.756 1.00 48.62 80 LEU A C 1
ATOM 636 O O . LEU A 1 80 ? -5.814 17.707 -9.867 1.00 48.62 80 LEU A O 1
ATOM 640 N N . ARG A 1 81 ? -3.814 16.962 -10.550 1.00 41.81 81 ARG A N 1
ATOM 641 C CA . ARG A 1 81 ? -3.658 17.890 -11.675 1.00 41.81 81 ARG A CA 1
ATOM 642 C C . ARG A 1 81 ? -3.251 17.146 -12.947 1.00 41.81 81 ARG A C 1
ATOM 644 O O . ARG A 1 81 ? -2.201 16.527 -12.999 1.00 41.81 81 ARG A O 1
ATOM 651 N N . ALA A 1 82 ? -4.102 17.338 -13.953 1.00 38.00 82 ALA A N 1
ATOM 652 C CA . ALA A 1 82 ? -3.904 17.127 -15.382 1.00 38.00 82 ALA A CA 1
ATOM 653 C C . ALA A 1 82 ? -3.635 15.689 -15.851 1.00 38.00 82 ALA A C 1
ATOM 655 O O . ALA A 1 82 ? -2.507 15.226 -15.976 1.00 38.00 82 ALA A O 1
ATOM 656 N N . ALA A 1 83 ? -4.720 15.066 -16.308 1.00 47.41 83 ALA A N 1
ATOM 657 C CA . ALA A 1 83 ? -4.683 14.319 -17.551 1.00 47.41 83 ALA A CA 1
ATOM 658 C C . ALA A 1 83 ? -4.168 15.231 -18.684 1.00 47.41 83 ALA A C 1
ATOM 660 O O . ALA A 1 83 ? -4.884 16.113 -19.158 1.00 47.41 83 ALA A O 1
ATOM 661 N N . ARG A 1 84 ? -2.922 15.033 -19.102 1.00 42.59 84 ARG A N 1
ATOM 662 C CA . ARG A 1 84 ? -2.457 15.244 -20.476 1.00 42.59 84 ARG A CA 1
ATOM 663 C C . ARG A 1 84 ? -1.152 14.471 -20.637 1.00 42.59 84 ARG A C 1
ATOM 665 O O . ARG A 1 84 ? -0.353 14.419 -19.714 1.00 42.59 84 ARG A O 1
ATOM 672 N N . ASP A 1 85 ? -1.017 13.846 -21.795 1.00 35.78 85 ASP A N 1
ATOM 673 C CA . ASP A 1 85 ? 0.114 13.030 -22.240 1.00 35.78 85 ASP A CA 1
ATOM 674 C C . ASP A 1 85 ? 0.117 11.582 -21.732 1.00 35.78 85 ASP A C 1
ATOM 676 O O . ASP A 1 85 ? 0.977 11.117 -20.985 1.00 35.78 85 ASP A O 1
ATOM 680 N N . ALA A 1 86 ? -0.848 10.819 -22.252 1.00 39.34 86 ALA A N 1
ATOM 681 C CA . ALA A 1 86 ? -0.619 9.409 -22.520 1.00 39.34 86 ALA A CA 1
ATOM 682 C C . ALA A 1 86 ? 0.582 9.283 -23.475 1.00 39.34 86 ALA A C 1
ATOM 684 O O . ALA A 1 86 ? 0.451 9.474 -24.682 1.00 39.34 86 ALA A O 1
ATOM 685 N N . ALA A 1 87 ? 1.759 8.969 -22.937 1.00 38.69 87 ALA A N 1
ATOM 686 C CA . ALA A 1 87 ? 2.840 8.410 -23.732 1.00 38.69 87 ALA A CA 1
ATOM 687 C C . ALA A 1 87 ? 2.467 6.954 -24.078 1.00 38.69 87 ALA A C 1
ATOM 689 O O . ALA A 1 87 ? 2.288 6.144 -23.160 1.00 38.69 87 ALA A O 1
ATOM 690 N N . PRO A 1 88 ? 2.346 6.571 -25.361 1.00 43.66 88 PRO A N 1
ATOM 691 C CA . PRO A 1 88 ? 2.187 5.174 -25.731 1.00 43.66 88 PRO A CA 1
ATOM 692 C C . PRO A 1 88 ? 3.562 4.514 -25.593 1.00 43.66 88 PRO A C 1
ATOM 694 O O . PRO A 1 88 ? 4.377 4.575 -26.508 1.00 43.66 88 PRO A O 1
ATOM 697 N N . GLY A 1 89 ? 3.876 3.960 -24.420 1.00 40.97 89 GLY A N 1
ATOM 698 C CA . GLY A 1 89 ? 5.244 3.483 -24.187 1.00 40.97 89 GLY A CA 1
ATOM 699 C C . GLY A 1 89 ? 5.451 2.364 -23.179 1.00 40.97 89 GLY A C 1
ATOM 700 O O . GLY A 1 89 ? 6.486 1.711 -23.242 1.00 40.97 89 GLY A O 1
ATOM 701 N N . ALA A 1 90 ? 4.503 2.072 -22.292 1.00 41.03 90 ALA A N 1
ATOM 702 C CA . ALA A 1 90 ? 4.625 0.916 -21.410 1.00 41.03 90 ALA A CA 1
ATOM 703 C C . ALA A 1 90 ? 3.874 -0.266 -22.027 1.00 41.03 90 ALA A C 1
ATOM 705 O O . ALA A 1 90 ? 2.775 -0.607 -21.600 1.00 41.03 90 ALA A O 1
ATOM 706 N N . ARG A 1 91 ? 4.459 -0.875 -23.068 1.00 42.28 91 ARG A N 1
ATOM 707 C CA . ARG A 1 91 ? 4.101 -2.257 -23.401 1.00 42.28 91 ARG A CA 1
ATOM 708 C C . ARG A 1 91 ? 4.379 -3.083 -22.149 1.00 42.28 91 ARG A C 1
ATOM 710 O O . ARG A 1 91 ? 5.499 -3.063 -21.639 1.00 42.28 91 ARG A O 1
ATOM 717 N N . GLU A 1 92 ? 3.357 -3.776 -21.656 1.00 40.09 92 GLU A N 1
ATOM 718 C CA . GLU A 1 92 ? 3.553 -4.965 -20.836 1.00 40.09 92 GLU A CA 1
ATOM 719 C C . GLU A 1 92 ? 4.643 -5.790 -21.520 1.00 40.09 92 GLU A C 1
ATOM 721 O O . GLU A 1 92 ? 4.584 -6.008 -22.734 1.00 40.09 92 GLU A O 1
ATOM 726 N N . GLY A 1 93 ? 5.699 -6.132 -20.782 1.00 40.25 93 GLY A N 1
ATOM 727 C CA . GLY A 1 93 ? 6.762 -6.974 -21.302 1.00 40.25 93 GLY A CA 1
ATOM 728 C C . GLY A 1 93 ? 6.149 -8.314 -21.665 1.00 40.25 93 GLY A C 1
ATOM 729 O O . GLY A 1 93 ? 6.005 -9.172 -20.800 1.00 40.25 93 GLY A O 1
ATOM 730 N N . ALA A 1 94 ? 5.746 -8.464 -22.925 1.00 44.94 94 ALA A N 1
ATOM 731 C CA . ALA A 1 94 ? 5.451 -9.750 -23.509 1.00 44.94 94 ALA A CA 1
ATOM 732 C C . ALA A 1 94 ? 6.724 -10.567 -23.312 1.00 44.94 94 ALA A C 1
ATOM 734 O O . ALA A 1 94 ? 7.757 -10.256 -23.910 1.00 44.94 94 ALA A O 1
ATOM 735 N N . GLY A 1 95 ? 6.675 -11.544 -22.405 1.00 46.59 95 GLY A N 1
ATOM 736 C CA . GLY A 1 95 ? 7.666 -12.602 -22.399 1.00 46.59 95 GLY A CA 1
ATOM 737 C C . GLY A 1 95 ? 7.659 -13.169 -23.808 1.00 46.59 95 GLY A C 1
ATOM 738 O O . GLY A 1 95 ? 6.654 -13.718 -24.247 1.00 46.59 95 GLY A O 1
ATOM 739 N N . SER A 1 96 ? 8.719 -12.912 -24.564 1.00 56.84 96 SER A N 1
ATOM 740 C CA . SER A 1 96 ? 8.889 -13.562 -25.847 1.00 56.84 96 SER A CA 1
ATOM 741 C C . SER A 1 96 ? 9.119 -15.041 -25.568 1.00 56.84 96 SER A C 1
ATOM 743 O O . SER A 1 96 ? 9.927 -15.375 -24.702 1.00 56.84 96 SER A O 1
ATOM 745 N N . ASP A 1 97 ? 8.507 -15.927 -26.356 1.00 63.19 97 ASP A N 1
ATOM 746 C CA . ASP A 1 97 ? 8.804 -17.375 -26.365 1.00 63.19 97 ASP A CA 1
ATOM 747 C C . ASP A 1 97 ? 10.276 -17.687 -26.728 1.00 63.19 97 ASP A C 1
ATOM 749 O O . ASP A 1 97 ? 10.693 -18.837 -26.840 1.00 63.19 97 ASP A O 1
ATOM 753 N N . ILE A 1 98 ? 11.081 -16.644 -26.934 1.00 66.31 98 ILE A N 1
ATOM 754 C CA . ILE A 1 98 ? 12.478 -16.669 -27.322 1.00 66.31 98 ILE A CA 1
ATOM 755 C C . ILE A 1 98 ? 13.271 -15.921 -26.248 1.00 66.31 98 ILE A C 1
ATO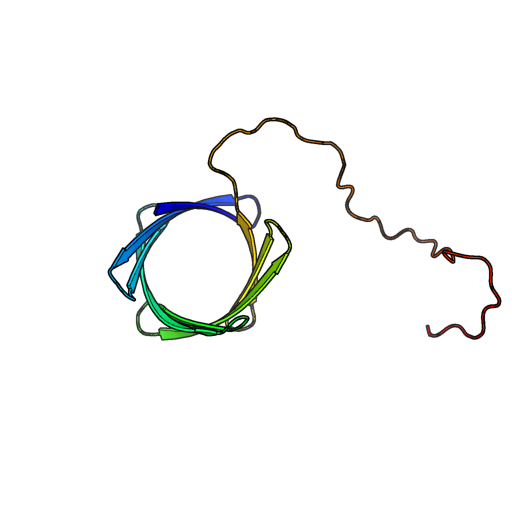M 757 O O . ILE A 1 98 ? 13.080 -14.721 -26.042 1.00 66.31 98 ILE A O 1
ATOM 761 N N . VAL A 1 99 ? 14.193 -16.625 -25.592 1.00 71.44 99 VAL A N 1
ATOM 762 C CA . VAL A 1 99 ? 15.180 -16.040 -24.678 1.00 71.44 99 VAL A CA 1
ATOM 763 C C . VAL A 1 99 ? 16.486 -15.875 -25.445 1.00 71.44 99 VAL A C 1
ATOM 765 O O . VAL A 1 99 ? 17.110 -16.858 -25.839 1.00 71.44 99 VAL A O 1
ATOM 768 N N . VAL A 1 100 ? 16.898 -14.630 -25.679 1.00 80.12 100 VAL A N 1
ATOM 769 C CA . VAL A 1 100 ? 18.138 -14.313 -26.402 1.00 80.12 100 VAL A CA 1
ATOM 770 C C . VAL A 1 100 ? 19.217 -13.899 -25.407 1.00 80.12 100 VAL A C 1
ATOM 772 O O . VAL A 1 100 ? 18.960 -13.117 -24.491 1.00 80.12 100 VAL A O 1
ATOM 775 N N . ALA A 1 101 ? 20.438 -14.408 -25.585 1.00 82.75 101 ALA A N 1
ATOM 776 C CA . ALA A 1 101 ? 21.578 -13.981 -24.783 1.00 82.75 101 ALA A CA 1
ATOM 777 C C . ALA A 1 101 ? 21.883 -12.493 -25.056 1.00 82.75 101 ALA A C 1
ATOM 779 O O . ALA A 1 101 ? 22.039 -12.112 -26.217 1.00 82.75 101 ALA A O 1
ATOM 780 N N . PRO A 1 102 ? 22.002 -11.643 -24.020 1.00 68.81 102 PRO A N 1
ATOM 781 C CA . PRO A 1 102 ? 22.173 -10.202 -24.209 1.00 68.81 102 PRO A CA 1
ATOM 782 C C . PRO A 1 102 ? 23.558 -9.818 -24.747 1.00 68.81 102 PRO A C 1
ATOM 784 O O . PRO A 1 102 ? 23.750 -8.686 -25.181 1.00 68.81 102 PRO A O 1
ATOM 787 N N . MET A 1 103 ? 24.532 -10.734 -24.704 1.00 79.69 103 MET A N 1
ATOM 788 C CA . MET A 1 103 ? 25.899 -10.519 -25.178 1.00 79.69 103 MET A CA 1
ATOM 789 C C . MET A 1 103 ? 26.510 -11.823 -25.718 1.00 79.69 103 MET A C 1
ATOM 791 O O . MET A 1 103 ? 26.111 -12.906 -25.278 1.00 79.69 103 MET A O 1
ATOM 795 N N . PRO A 1 104 ? 27.502 -11.743 -26.625 1.00 82.75 104 PRO A N 1
ATOM 796 C CA . PRO A 1 104 ? 28.244 -12.909 -27.097 1.00 82.75 104 PRO A CA 1
ATOM 797 C C . PRO A 1 104 ? 29.016 -13.585 -25.957 1.00 82.75 104 PRO A C 1
ATOM 799 O O . PRO A 1 104 ? 29.648 -12.917 -25.140 1.00 82.75 104 PRO A O 1
ATOM 802 N N . GLY A 1 105 ? 29.011 -14.916 -25.922 1.00 90.56 105 GLY A N 1
ATOM 803 C CA . GLY A 1 105 ? 29.742 -15.690 -24.923 1.00 90.56 105 GLY A CA 1
ATOM 804 C C . GLY A 1 105 ? 29.542 -17.195 -25.084 1.00 90.56 105 GLY A C 1
ATOM 805 O O . GLY A 1 105 ? 28.758 -17.646 -25.917 1.00 90.56 105 GLY A O 1
ATOM 806 N N . GLN A 1 106 ? 30.258 -17.981 -24.280 1.00 91.31 106 GLN A N 1
ATOM 807 C CA . GLN A 1 106 ? 30.132 -19.440 -24.259 1.00 91.31 106 GLN A CA 1
ATOM 808 C C . GLN A 1 106 ? 29.137 -19.883 -23.176 1.00 91.31 106 GLN A C 1
ATOM 810 O O . GLN A 1 106 ? 29.322 -19.568 -21.999 1.00 91.31 106 GLN A O 1
ATOM 815 N N . VAL A 1 107 ? 28.119 -20.664 -23.552 1.00 87.00 107 VAL A N 1
ATOM 816 C CA . VAL A 1 107 ? 27.167 -21.269 -22.602 1.00 87.00 107 VAL A CA 1
ATOM 817 C C . VAL A 1 107 ? 27.868 -22.372 -21.801 1.00 87.00 107 VAL A C 1
ATOM 819 O O . VAL A 1 107 ? 28.457 -23.282 -22.382 1.00 87.00 107 VAL A O 1
ATOM 822 N N . ARG A 1 108 ? 27.818 -22.291 -20.463 1.00 93.06 108 ARG A N 1
ATOM 823 C CA . ARG A 1 108 ? 28.429 -23.278 -19.546 1.00 93.06 108 ARG A CA 1
ATOM 824 C C . ARG A 1 108 ? 27.444 -24.314 -18.998 1.00 93.06 108 ARG A C 1
ATOM 826 O O . ARG A 1 108 ? 27.881 -25.372 -18.565 1.00 93.06 108 ARG A O 1
ATOM 833 N N . GLY A 1 109 ? 26.145 -24.032 -19.037 1.00 86.19 109 GLY A N 1
ATOM 834 C CA . GLY A 1 109 ? 25.097 -24.946 -18.588 1.00 86.19 109 GLY A CA 1
ATOM 835 C C . GLY A 1 109 ? 23.702 -24.350 -18.771 1.00 86.19 109 GLY A C 1
ATOM 836 O O . GLY A 1 109 ? 23.558 -23.129 -18.850 1.00 86.19 109 GLY A O 1
ATOM 837 N N . VAL A 1 110 ? 22.691 -25.219 -18.844 1.00 87.81 110 VAL A N 1
ATOM 838 C CA . VAL A 1 110 ? 21.262 -24.869 -18.890 1.00 87.81 110 VAL A CA 1
ATOM 839 C C . VAL A 1 110 ? 20.623 -25.389 -17.600 1.00 87.81 110 VAL A C 1
ATOM 841 O O . VAL A 1 110 ? 20.751 -26.570 -17.295 1.00 87.81 110 VAL A O 1
ATOM 844 N N . LEU A 1 111 ? 19.999 -24.502 -16.818 1.00 88.50 111 LEU A N 1
ATOM 845 C CA . LEU A 1 111 ? 19.520 -24.779 -15.449 1.00 88.50 111 LEU A CA 1
ATOM 846 C C . LEU A 1 111 ? 18.007 -25.044 -15.365 1.00 88.50 111 LEU A C 1
ATOM 848 O O . LEU A 1 111 ? 17.411 -24.881 -14.304 1.00 88.50 111 LEU A O 1
ATOM 852 N N . VAL A 1 112 ? 17.378 -25.400 -16.482 1.00 77.31 112 VAL A N 1
ATOM 853 C CA . VAL A 1 112 ? 15.949 -25.731 -16.542 1.00 77.31 112 VAL A CA 1
ATOM 854 C C . VAL A 1 112 ? 15.779 -27.205 -16.892 1.00 77.31 112 VAL A C 1
ATOM 856 O O . VAL A 1 112 ? 16.527 -27.731 -17.718 1.00 77.31 112 VAL A O 1
ATOM 859 N N . GLY A 1 113 ? 14.810 -27.850 -16.246 1.00 53.69 113 GLY A N 1
ATOM 860 C CA . GLY A 1 113 ? 14.412 -29.245 -16.422 1.00 53.69 113 GLY A CA 1
ATOM 861 C C . GLY A 1 113 ? 12.965 -29.435 -16.002 1.00 53.69 113 GLY A C 1
ATOM 862 O O . GLY A 1 113 ? 12.481 -28.592 -15.210 1.00 53.69 113 GLY A O 1
#

Foldseek 3Di:
DWWWKDFPNDIWIWDWDDPDQWIWIATPNDTWIKGFPDDDPQWTWIDTPNDIWIWGWDDDDQWIWIDTDNDITIIGTDDPDDDDDPDPPDDPPPPPPDDDDPDDDDDPDDDDD

Sequence (113 aa):
MKLVYAHNAQTYTLALERAGDNFEIEIGGERARVQVIAFAPPRLVFSYNGKIFDARVARAGKKHWVYIQGATFALERAELRAARDAAPGAREGAGSDIVVAPMPGQVRGVLVG

Mean predicted aligned error: 14.3 Å

Solvent-accessible surface area (backbone atoms only — not comparable to full-atom values): 7192 Å² total; per-residue (Å²): 91,80,48,38,34,37,45,95,95,39,79,46,56,34,43,40,44,77,62,85,65,32,35,41,36,31,49,92,88,47,80,45,62,34,36,62,76,45,81,53,89,52,39,39,33,32,34,48,91,90,41,82,45,65,31,42,51,48,78,59,95,62,38,34,39,41,35,44,92,94,43,76,44,66,39,34,64,50,71,97,67,74,97,75,80,86,71,94,72,81,71,76,81,72,80,59,101,64,88,74,78,94,64,92,79,83,87,87,77,80,96,78,132